Protein AF-A0A3N5LTZ8-F1 (afdb_monomer)

Secondary structure (DSSP, 8-state):
---EEEEE-B-S-GGGHHHHHHHHHHHHHHHT-EEEE----GGG--EEEEEE-SSSPPPEEEEE-TT-BB--SS--S---GGG--EEEE-TTS-HHHHHHHHHHHHHHHHHT-TT-EEEESS---

Solvent-accessible surface area (backbone atoms only — not comparable to full-atom values): 7026 Å² total; per-residue (Å²): 138,67,44,39,41,34,38,36,45,43,40,77,52,44,89,46,50,67,58,52,50,50,53,55,53,52,48,29,61,74,74,70,33,55,71,47,81,67,49,51,62,81,90,55,46,31,40,32,39,37,37,38,50,65,70,61,30,48,58,46,74,47,35,27,42,62,79,14,44,52,48,41,95,75,79,82,70,96,64,62,76,93,71,51,54,32,71,31,49,34,58,64,26,50,69,65,48,50,52,52,51,52,52,50,52,52,52,42,23,76,75,46,14,81,75,48,47,74,51,53,79,59,85,86,129

pLDDT: mean 89.32, std 13.26, range [39.44, 98.44]

Foldseek 3Di:
DFKKKKKFFFFPDLLCLVVVLVLVVVLCVVLVWDKDWPADPSVFSWGWIWTHQPFPKDIDTATAGSRRGGAEPDDDDDDDSVPGMHMITCRGDDPVSVLSVVVSQVVCCVPTTVPMDMDIPDDRD

Structure (mmCIF, N/CA/C/O backbone):
data_AF-A0A3N5LTZ8-F1
#
_entry.id   AF-A0A3N5LTZ8-F1
#
loop_
_atom_site.group_PDB
_atom_site.id
_atom_site.type_symbol
_atom_site.label_atom_id
_atom_site.label_alt_id
_atom_site.label_comp_id
_atom_site.label_asym_id
_atom_site.label_entity_id
_atom_site.label_seq_id
_atom_site.pdbx_PDB_ins_code
_atom_site.Cartn_x
_atom_site.Cartn_y
_atom_site.Cartn_z
_atom_site.occupancy
_atom_site.B_iso_or_equiv
_atom_site.auth_seq_id
_atom_site.auth_comp_id
_atom_site.auth_asym_id
_atom_site.auth_atom_id
_atom_site.pdbx_PDB_model_num
ATOM 1 N N . MET A 1 1 ? 0.767 -1.123 -24.892 1.00 48.94 1 MET A N 1
ATOM 2 C CA . MET A 1 1 ? -0.047 -1.167 -23.660 1.00 48.94 1 MET A CA 1
ATOM 3 C C . MET A 1 1 ? 0.893 -1.550 -22.533 1.00 48.94 1 MET A C 1
ATOM 5 O O . MET A 1 1 ? 1.607 -2.529 -22.698 1.00 48.94 1 MET A O 1
ATOM 9 N N . GLY A 1 2 ? 1.021 -0.707 -21.507 1.00 64.19 2 GLY A N 1
ATOM 10 C CA . GLY A 1 2 ? 1.990 -0.888 -20.424 1.00 64.19 2 GLY A CA 1
ATOM 11 C C . GLY A 1 2 ? 1.434 -1.715 -19.263 1.00 64.19 2 GLY A C 1
ATOM 12 O O . GLY A 1 2 ? 0.219 -1.806 -19.097 1.00 64.19 2 GLY A O 1
ATOM 13 N N . ALA A 1 3 ? 2.324 -2.322 -18.476 1.00 85.31 3 ALA A N 1
ATOM 14 C CA . ALA A 1 3 ? 1.961 -2.983 -17.228 1.00 85.31 3 ALA A CA 1
ATOM 15 C C . ALA A 1 3 ? 1.547 -1.938 -16.178 1.00 85.31 3 ALA A C 1
ATOM 17 O O . ALA A 1 3 ? 2.345 -1.067 -15.813 1.00 85.31 3 ALA A O 1
ATOM 18 N N . SER A 1 4 ? 0.318 -2.044 -15.684 1.00 91.19 4 SER A N 1
ATOM 19 C CA . SER A 1 4 ? -0.248 -1.180 -14.645 1.00 91.19 4 SER A CA 1
ATOM 20 C C . SER A 1 4 ? -0.982 -2.032 -13.625 1.00 91.19 4 SER A C 1
ATOM 22 O O . SER A 1 4 ? -1.541 -3.068 -13.983 1.00 91.19 4 SER A O 1
ATOM 24 N N . ILE A 1 5 ? -0.97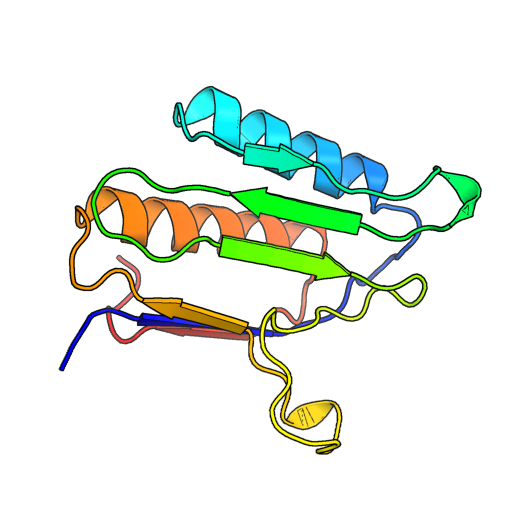4 -1.578 -12.377 1.00 94.50 5 ILE A N 1
ATOM 25 C CA . ILE A 1 5 ? -1.730 -2.184 -11.284 1.00 94.50 5 ILE A CA 1
ATOM 26 C C . ILE A 1 5 ? -2.686 -1.125 -10.755 1.00 94.50 5 ILE A C 1
ATOM 28 O O . ILE A 1 5 ? -2.260 -0.028 -10.381 1.00 94.50 5 ILE A O 1
ATOM 32 N N . TYR A 1 6 ? -3.963 -1.471 -10.730 1.00 94.25 6 TYR A N 1
ATOM 33 C CA . TYR A 1 6 ? -5.038 -0.689 -10.152 1.00 94.25 6 TYR A CA 1
ATOM 34 C C . TYR A 1 6 ? -5.487 -1.360 -8.864 1.00 94.25 6 TYR A C 1
ATOM 36 O O . TYR A 1 6 ? -5.611 -2.583 -8.813 1.00 94.25 6 TYR A O 1
ATOM 44 N N . TYR A 1 7 ? -5.715 -0.576 -7.819 1.00 95.56 7 TYR A N 1
ATOM 45 C CA . TYR A 1 7 ? -6.198 -1.100 -6.548 1.00 95.56 7 TYR A CA 1
ATOM 46 C C . TYR A 1 7 ? -7.096 -0.099 -5.832 1.00 95.56 7 TYR A C 1
ATOM 48 O O . TYR A 1 7 ? -6.905 1.113 -5.944 1.00 95.56 7 TYR A O 1
ATOM 56 N N . ARG A 1 8 ? -8.077 -0.614 -5.094 1.00 94.62 8 ARG A N 1
ATOM 57 C CA . ARG A 1 8 ? -8.958 0.171 -4.224 1.00 94.62 8 ARG A CA 1
ATOM 58 C C . ARG A 1 8 ? -9.449 -0.675 -3.061 1.00 94.62 8 ARG A C 1
ATOM 60 O O . ARG A 1 8 ? -9.520 -1.897 -3.170 1.00 94.62 8 ARG A O 1
ATOM 67 N N . GLY A 1 9 ? -9.827 -0.023 -1.974 1.00 93.94 9 GLY A N 1
ATOM 68 C CA . GLY A 1 9 ? -10.427 -0.691 -0.828 1.00 93.94 9 GLY A CA 1
ATOM 69 C C . GLY A 1 9 ? -10.439 0.197 0.403 1.00 93.94 9 GLY A C 1
ATOM 70 O O . GLY A 1 9 ? -10.067 1.372 0.352 1.00 93.94 9 GLY A O 1
ATOM 71 N N . ARG A 1 10 ? -10.856 -0.389 1.521 1.00 94.81 10 ARG A N 1
ATOM 72 C CA . ARG A 1 10 ? -10.966 0.294 2.804 1.00 94.81 10 ARG A CA 1
ATOM 73 C C . ARG A 1 10 ? -10.455 -0.600 3.925 1.00 94.81 10 ARG A C 1
ATOM 75 O O . ARG A 1 10 ? -10.757 -1.788 3.960 1.00 94.81 10 ARG A O 1
ATOM 82 N N . LEU A 1 11 ? -9.712 -0.039 4.874 1.00 95.44 11 LEU A N 1
ATOM 83 C CA . LEU A 1 11 ? -9.341 -0.776 6.082 1.00 95.44 11 LEU A CA 1
ATOM 84 C C . LEU A 1 11 ? -10.598 -1.307 6.771 1.00 95.44 11 LEU A C 1
ATOM 86 O O . LEU A 1 11 ? -11.500 -0.538 7.104 1.00 95.44 11 LEU A O 1
ATOM 90 N N . ALA A 1 12 ? -10.630 -2.617 7.018 1.00 96.50 12 ALA A N 1
ATOM 91 C CA . ALA A 1 12 ? -11.716 -3.236 7.773 1.00 96.50 12 ALA A CA 1
ATOM 92 C C . ALA A 1 12 ? -11.748 -2.739 9.227 1.00 96.50 12 ALA A C 1
ATOM 94 O O . ALA A 1 12 ? -12.815 -2.650 9.829 1.00 96.50 12 ALA A O 1
ATOM 95 N N . ASP A 1 13 ? -10.575 -2.410 9.771 1.00 95.31 13 ASP A N 1
ATOM 96 C CA . ASP A 1 13 ? -10.400 -1.819 11.094 1.00 95.31 13 ASP A CA 1
ATOM 97 C C . ASP A 1 13 ? -9.380 -0.666 11.021 1.00 95.31 13 ASP A C 1
ATOM 99 O O . ASP A 1 13 ? -8.169 -0.922 10.988 1.00 95.31 13 ASP A O 1
ATOM 103 N N . PRO A 1 14 ? -9.838 0.604 10.995 1.00 91.88 14 PRO A N 1
ATOM 104 C CA . PRO A 1 14 ? -8.958 1.773 11.003 1.00 91.88 14 PRO A CA 1
ATOM 105 C C . PRO A 1 14 ? -8.001 1.815 12.202 1.00 91.88 14 PRO A C 1
ATOM 107 O O . PRO A 1 14 ? -6.907 2.359 12.086 1.00 91.88 14 PRO A O 1
ATOM 110 N N . GLY A 1 15 ? -8.340 1.176 13.331 1.00 91.75 15 GLY A N 1
ATOM 111 C CA . GLY A 1 15 ? -7.474 1.106 14.511 1.00 91.75 15 GLY A CA 1
ATOM 112 C C . GLY A 1 15 ? -6.166 0.342 14.279 1.00 91.75 15 GLY A C 1
ATOM 113 O O . GLY A 1 15 ? -5.210 0.513 15.034 1.00 91.75 15 GLY A O 1
ATOM 114 N N . ARG A 1 16 ? -6.084 -0.456 13.207 1.00 94.06 16 ARG A N 1
ATOM 115 C CA . ARG A 1 16 ? -4.901 -1.257 12.852 1.00 94.06 16 ARG A CA 1
ATOM 116 C C . ARG A 1 16 ? -3.932 -0.543 11.909 1.00 94.06 16 ARG A C 1
ATOM 118 O O . ARG A 1 16 ? -2.999 -1.171 11.411 1.00 94.06 16 ARG A O 1
ATOM 125 N N . PHE A 1 17 ? -4.099 0.759 11.669 1.00 93.25 17 PHE A N 1
ATOM 126 C CA . PHE A 1 17 ? -3.225 1.502 10.754 1.00 93.25 17 PHE A CA 1
ATOM 127 C C . PHE A 1 17 ? -1.739 1.449 11.160 1.00 93.25 17 PHE A C 1
ATOM 129 O O . PHE A 1 17 ? -0.882 1.358 10.290 1.00 93.25 17 PHE A O 1
ATOM 136 N N . GLN A 1 18 ? -1.406 1.417 12.456 1.00 94.38 18 GLN A N 1
ATOM 137 C CA . GLN A 1 18 ? -0.010 1.275 12.905 1.00 94.38 18 GLN A CA 1
ATOM 138 C C . GLN A 1 18 ? 0.594 -0.087 12.549 1.00 94.38 18 GLN A C 1
ATOM 140 O O . GLN A 1 18 ? 1.763 -0.165 12.174 1.00 94.38 18 GLN A O 1
ATOM 145 N N . GLU A 1 19 ? -0.199 -1.160 12.623 1.00 96.62 19 GLU A N 1
ATOM 146 C CA . GLU A 1 19 ? 0.235 -2.486 12.174 1.00 96.62 19 GLU A CA 1
ATOM 147 C C . GLU A 1 19 ? 0.464 -2.486 10.659 1.00 96.62 19 GLU A C 1
ATOM 149 O O . GLU A 1 19 ? 1.502 -2.949 10.198 1.00 96.62 19 GLU A O 1
ATOM 154 N N . LEU A 1 20 ? -0.458 -1.900 9.885 1.00 97.44 20 LEU A N 1
ATOM 155 C CA . LEU A 1 20 ? -0.289 -1.766 8.438 1.00 97.44 20 LEU A CA 1
ATOM 156 C C . LEU A 1 20 ? 0.951 -0.932 8.087 1.00 97.44 20 LEU A C 1
ATOM 158 O O . LEU A 1 20 ? 1.728 -1.325 7.221 1.00 97.44 20 LEU A O 1
ATOM 162 N N . ARG A 1 21 ? 1.169 0.200 8.766 1.00 97.38 21 ARG A N 1
ATOM 163 C CA . ARG A 1 21 ? 2.370 1.029 8.600 1.00 97.38 21 ARG A CA 1
ATOM 164 C C . ARG A 1 21 ? 3.626 0.206 8.852 1.00 97.38 21 ARG A C 1
ATOM 166 O O . ARG A 1 21 ? 4.535 0.229 8.028 1.00 97.38 21 ARG A O 1
ATOM 173 N N . HIS A 1 22 ? 3.669 -0.539 9.955 1.00 97.56 22 HIS A N 1
ATOM 174 C CA . HIS A 1 22 ? 4.794 -1.415 10.264 1.00 97.56 22 HIS A CA 1
ATOM 175 C C . HIS A 1 22 ? 5.062 -2.416 9.134 1.00 97.56 22 HIS A C 1
ATOM 177 O O . HIS A 1 22 ? 6.200 -2.524 8.677 1.00 97.56 22 HIS A O 1
ATOM 183 N N . ASP A 1 23 ? 4.025 -3.088 8.638 1.00 98.31 23 ASP A N 1
ATOM 184 C CA . ASP A 1 23 ? 4.136 -4.081 7.569 1.00 98.31 23 ASP A CA 1
ATOM 185 C C . ASP A 1 23 ? 4.590 -3.470 6.235 1.00 98.31 23 ASP A C 1
ATOM 187 O O . ASP A 1 23 ? 5.430 -4.054 5.546 1.00 98.31 23 ASP A O 1
ATOM 191 N N . LEU A 1 24 ? 4.099 -2.276 5.883 1.00 98.44 24 LEU A N 1
ATOM 192 C CA . LEU A 1 24 ? 4.532 -1.530 4.696 1.00 98.44 24 LEU A CA 1
ATOM 193 C C . LEU A 1 24 ? 6.022 -1.169 4.770 1.00 98.44 24 LEU A C 1
ATOM 195 O O . LEU A 1 24 ? 6.764 -1.383 3.808 1.00 98.44 24 LEU A O 1
ATOM 199 N N . LEU A 1 25 ? 6.477 -0.660 5.917 1.00 98.25 25 LEU A N 1
ATOM 200 C CA . LEU A 1 25 ? 7.877 -0.284 6.128 1.00 98.25 25 LEU A CA 1
ATOM 201 C C . LEU A 1 25 ? 8.796 -1.511 6.181 1.00 98.25 25 LEU A C 1
ATOM 203 O O . LEU A 1 25 ? 9.877 -1.508 5.590 1.00 98.25 25 LEU A O 1
ATOM 207 N N . GLN A 1 26 ? 8.359 -2.587 6.838 1.00 98.25 26 GLN A N 1
ATOM 208 C CA . GLN A 1 26 ? 9.096 -3.847 6.881 1.00 98.25 26 GLN A CA 1
ATOM 209 C C . GLN A 1 26 ? 9.192 -4.481 5.488 1.00 98.25 26 GLN A C 1
ATOM 211 O O . GLN A 1 26 ? 10.242 -5.014 5.121 1.00 98.25 26 GLN A O 1
ATOM 216 N N . PHE A 1 27 ? 8.117 -4.420 4.696 1.00 98.38 27 PHE A N 1
ATOM 217 C CA . PHE A 1 27 ? 8.146 -4.829 3.299 1.00 98.38 27 PHE A CA 1
ATOM 218 C C . PHE A 1 27 ? 9.211 -4.035 2.541 1.00 98.38 27 PHE A C 1
ATOM 220 O O . PHE A 1 27 ? 10.092 -4.656 1.946 1.00 98.38 27 PHE A O 1
ATOM 227 N N . ALA A 1 28 ? 9.170 -2.699 2.613 1.00 97.94 28 ALA A N 1
ATOM 228 C CA . ALA A 1 28 ? 10.105 -1.824 1.910 1.00 97.94 28 ALA A CA 1
ATOM 229 C C . ALA A 1 28 ? 11.565 -2.131 2.276 1.00 97.94 28 ALA A C 1
ATOM 231 O O . ALA A 1 28 ? 12.390 -2.309 1.380 1.00 97.94 28 ALA A O 1
ATOM 232 N N . ASP A 1 29 ? 11.880 -2.310 3.564 1.00 97.69 29 ASP A N 1
ATOM 233 C CA . ASP A 1 29 ? 13.231 -2.699 3.986 1.00 97.69 29 ASP A CA 1
ATOM 234 C C . ASP A 1 29 ? 13.632 -4.090 3.469 1.00 97.69 29 ASP A C 1
ATOM 236 O O . ASP A 1 29 ? 14.757 -4.279 2.993 1.00 97.69 29 ASP A O 1
ATOM 240 N N . ARG A 1 30 ? 12.720 -5.070 3.503 1.00 97.88 30 ARG A N 1
ATOM 241 C CA . ARG A 1 30 ? 12.986 -6.435 3.021 1.00 97.88 30 ARG A CA 1
ATOM 242 C C . ARG A 1 30 ? 13.321 -6.460 1.532 1.00 97.88 30 ARG A C 1
ATOM 244 O O . ARG A 1 30 ? 14.240 -7.176 1.138 1.00 97.88 30 ARG A O 1
ATOM 251 N N . VAL A 1 31 ? 12.592 -5.697 0.716 1.00 96.50 31 VAL A N 1
ATOM 252 C CA . VAL A 1 31 ? 12.817 -5.619 -0.739 1.00 96.50 31 VAL A CA 1
ATOM 253 C C . VAL A 1 31 ? 13.783 -4.501 -1.149 1.00 96.50 31 VAL A C 1
ATOM 255 O O . VAL A 1 31 ? 14.055 -4.341 -2.337 1.00 96.50 31 VAL A O 1
ATOM 258 N N . LYS A 1 32 ? 14.339 -3.766 -0.174 1.00 96.81 32 LYS A N 1
ATOM 259 C CA . LYS A 1 32 ? 15.293 -2.659 -0.354 1.00 96.81 32 LYS A CA 1
ATOM 260 C C . LYS A 1 32 ? 14.753 -1.528 -1.233 1.00 96.81 32 LYS A C 1
ATOM 262 O O . LYS A 1 32 ? 15.465 -1.004 -2.086 1.00 96.81 32 LYS A O 1
ATOM 267 N N . TRP A 1 33 ? 13.489 -1.169 -1.030 1.00 97.38 33 TRP A N 1
ATOM 268 C CA . TRP A 1 33 ? 12.859 -0.018 -1.678 1.00 97.38 33 TRP A CA 1
ATOM 269 C C . TRP A 1 33 ? 12.989 1.210 -0.790 1.00 97.38 33 TRP A C 1
ATOM 271 O O . TRP A 1 33 ? 12.872 1.118 0.433 1.00 97.38 33 TRP A O 1
ATOM 281 N N . GLU A 1 34 ? 13.213 2.365 -1.410 1.00 97.94 34 GLU A N 1
ATOM 282 C CA . GLU A 1 34 ? 13.095 3.632 -0.697 1.00 97.94 34 GLU A CA 1
ATOM 283 C C . GLU A 1 34 ? 11.622 3.874 -0.346 1.00 97.94 34 GLU A C 1
ATOM 285 O O . GLU A 1 34 ? 10.707 3.385 -1.018 1.00 97.94 34 GLU A O 1
ATOM 290 N N . PHE A 1 35 ? 11.380 4.633 0.716 1.00 98.25 35 PHE A N 1
ATOM 291 C CA . PHE A 1 35 ? 10.036 5.010 1.125 1.00 98.25 35 PHE A CA 1
ATOM 292 C C . PHE A 1 35 ? 10.027 6.415 1.718 1.00 98.25 35 PHE A C 1
ATOM 294 O O . PHE A 1 35 ? 11.041 6.912 2.210 1.00 98.25 35 PHE A O 1
ATOM 301 N N . LEU A 1 36 ? 8.857 7.041 1.682 1.00 98.00 36 LEU A N 1
ATOM 302 C CA . LEU A 1 36 ? 8.554 8.251 2.424 1.00 98.00 36 LEU A CA 1
ATOM 303 C C . LEU A 1 36 ? 7.377 7.959 3.348 1.00 98.00 36 LEU A C 1
ATOM 305 O O . LEU A 1 36 ? 6.367 7.404 2.919 1.00 98.00 36 LEU A O 1
ATOM 309 N N . ASP A 1 37 ? 7.535 8.337 4.609 1.00 97.25 37 ASP A N 1
ATOM 310 C CA . ASP A 1 37 ? 6.518 8.193 5.636 1.00 97.25 37 ASP A CA 1
ATOM 311 C C . ASP A 1 37 ? 6.073 9.581 6.094 1.00 97.25 37 ASP A C 1
ATOM 313 O O . ASP A 1 37 ? 6.834 10.312 6.730 1.00 97.25 37 ASP A O 1
ATOM 317 N N . LEU A 1 38 ? 4.856 9.945 5.700 1.00 95.50 38 LEU A N 1
ATOM 318 C CA . LEU A 1 38 ? 4.180 11.197 6.038 1.00 95.50 38 LEU A CA 1
ATOM 319 C C . LEU A 1 38 ? 3.003 10.953 6.990 1.00 95.50 38 LEU A C 1
ATOM 321 O O . LEU A 1 38 ? 2.185 11.848 7.191 1.00 95.50 38 LEU A O 1
ATOM 325 N N . THR A 1 39 ? 2.914 9.750 7.571 1.00 92.94 39 THR A N 1
ATOM 326 C CA . THR A 1 39 ? 1.856 9.362 8.511 1.00 92.94 39 THR A CA 1
ATOM 327 C C . THR A 1 39 ? 1.704 10.429 9.592 1.00 92.94 39 THR A C 1
ATOM 329 O O . THR A 1 39 ? 2.689 10.870 10.196 1.00 92.94 39 THR A O 1
ATOM 332 N N . GLY A 1 40 ? 0.457 10.838 9.835 1.00 87.19 40 GLY A N 1
ATOM 333 C CA . GLY A 1 40 ? 0.129 11.799 10.880 1.00 87.19 40 GLY A CA 1
ATOM 334 C C . GLY A 1 40 ? 0.449 11.270 12.286 1.00 87.19 40 GLY A C 1
ATOM 335 O O . GLY A 1 40 ? 0.828 10.109 12.459 1.00 87.19 40 GLY A O 1
ATOM 336 N N . PRO A 1 41 ? 0.287 12.102 13.331 1.00 87.31 41 PRO A N 1
ATOM 337 C CA . PRO A 1 41 ? 0.389 11.626 14.708 1.00 87.31 41 PRO A CA 1
ATOM 338 C C . PRO A 1 41 ? -0.626 10.506 14.967 1.00 87.31 41 PRO A C 1
ATOM 340 O O . PRO A 1 41 ? -1.694 10.486 14.352 1.00 87.31 41 PRO A O 1
ATOM 343 N N . ASP A 1 42 ? -0.330 9.607 15.906 1.00 83.56 42 ASP A N 1
ATOM 344 C CA . ASP A 1 42 ? -1.141 8.408 16.153 1.00 83.56 42 ASP A CA 1
ATOM 345 C C . ASP A 1 42 ? -2.625 8.721 16.429 1.00 83.56 42 ASP A C 1
ATOM 347 O O . ASP A 1 42 ? -3.509 7.964 16.032 1.00 83.56 42 ASP A O 1
ATOM 351 N N . GLU A 1 43 ? -2.919 9.867 17.051 1.00 84.44 43 GLU A N 1
ATOM 352 C CA . GLU A 1 43 ? -4.294 10.292 17.340 1.00 84.44 43 GLU A CA 1
ATOM 353 C C . GLU A 1 43 ? -5.108 10.616 16.077 1.00 84.44 43 GLU A C 1
ATOM 355 O O . GLU A 1 43 ? -6.337 10.580 16.115 1.00 84.44 43 GLU A O 1
ATOM 360 N N . SER A 1 44 ? -4.439 10.942 14.966 1.00 85.75 44 SER A N 1
ATOM 361 C CA . SER A 1 44 ? -5.093 11.306 13.705 1.00 85.75 44 SER A CA 1
ATOM 362 C C . SER A 1 44 ? -5.636 10.104 12.936 1.00 85.75 44 SER A C 1
ATOM 364 O O . SER A 1 44 ? -6.555 10.275 12.140 1.00 85.75 44 SER A O 1
ATOM 366 N N . GLN A 1 45 ? -5.080 8.908 13.165 1.00 86.56 45 GLN A N 1
ATOM 367 C CA . GLN A 1 45 ? -5.374 7.691 12.394 1.00 86.56 45 GLN A CA 1
ATOM 368 C C . GLN A 1 45 ? -5.205 7.858 10.871 1.00 86.56 45 GLN A C 1
ATOM 370 O O . GLN A 1 45 ? -5.800 7.120 10.093 1.00 86.56 45 GLN A O 1
ATOM 375 N N . ILE A 1 46 ? -4.392 8.825 10.439 1.00 91.06 46 ILE A N 1
ATOM 376 C CA . ILE A 1 46 ? -4.055 9.057 9.033 1.00 91.06 46 ILE A CA 1
ATOM 377 C C . ILE A 1 46 ? -2.774 8.289 8.711 1.00 91.06 46 ILE A C 1
ATOM 379 O O . ILE A 1 46 ? -1.767 8.457 9.401 1.00 91.06 46 ILE A O 1
ATOM 383 N N . LEU A 1 47 ? -2.794 7.489 7.643 1.00 95.81 47 LEU A N 1
ATOM 384 C CA . LEU A 1 47 ? -1.627 6.758 7.144 1.00 95.81 47 LEU A CA 1
ATOM 385 C C . LEU A 1 47 ? -1.243 7.285 5.770 1.00 95.81 47 LEU A C 1
ATOM 387 O O . LEU A 1 47 ? -2.034 7.203 4.838 1.00 95.81 47 LEU A O 1
ATOM 391 N N . GLU A 1 48 ? -0.014 7.773 5.628 1.00 96.19 48 GLU A N 1
ATOM 392 C CA . GLU A 1 48 ? 0.498 8.279 4.354 1.00 96.19 48 GLU A CA 1
ATOM 393 C C . GLU A 1 48 ? 1.890 7.710 4.100 1.00 96.19 48 GLU A C 1
ATOM 395 O O . GLU A 1 48 ? 2.905 8.251 4.538 1.00 96.19 48 GLU A O 1
ATOM 400 N N . ILE A 1 49 ? 1.932 6.588 3.386 1.00 98.00 49 ILE A N 1
ATOM 401 C CA . ILE A 1 49 ? 3.171 5.920 2.997 1.00 98.00 49 ILE A CA 1
ATOM 402 C C . ILE A 1 49 ? 3.300 5.939 1.478 1.00 98.00 49 ILE A C 1
ATOM 404 O O . ILE A 1 49 ? 2.386 5.552 0.749 1.00 98.00 49 ILE A O 1
ATOM 408 N N . ILE A 1 50 ? 4.474 6.340 1.001 1.00 98.25 50 ILE A N 1
ATOM 409 C CA . ILE A 1 50 ? 4.858 6.260 -0.408 1.00 98.25 50 ILE A CA 1
ATOM 410 C C . ILE A 1 50 ? 6.023 5.287 -0.513 1.00 98.25 50 ILE A C 1
ATOM 412 O O . ILE A 1 50 ? 7.053 5.486 0.129 1.00 98.25 50 ILE A O 1
ATOM 416 N N . LEU A 1 51 ? 5.878 4.247 -1.328 1.00 98.44 51 LEU A N 1
ATOM 417 C CA . LEU A 1 51 ? 6.956 3.310 -1.636 1.00 98.44 51 LEU A CA 1
ATOM 418 C C . LEU A 1 51 ? 7.529 3.617 -3.019 1.00 98.44 51 LEU A C 1
ATOM 420 O O . LEU A 1 51 ? 6.778 3.918 -3.949 1.00 98.44 51 LEU A O 1
ATOM 424 N N . TYR A 1 52 ? 8.845 3.479 -3.169 1.00 97.62 52 TYR A N 1
ATOM 425 C CA . TYR A 1 52 ? 9.562 3.712 -4.422 1.00 97.62 52 TYR A CA 1
ATOM 426 C C . TYR A 1 52 ? 10.177 2.399 -4.929 1.00 97.62 52 TYR A C 1
ATOM 428 O O . TYR A 1 52 ? 11.311 2.061 -4.574 1.00 97.62 52 TYR A O 1
ATOM 436 N N . PRO A 1 53 ? 9.441 1.625 -5.753 1.00 96.06 53 PRO A N 1
ATOM 437 C CA . PRO A 1 53 ? 10.002 0.460 -6.419 1.00 96.06 53 PRO A CA 1
ATOM 438 C C . PRO A 1 53 ? 11.175 0.860 -7.328 1.00 96.06 53 PRO A C 1
ATOM 440 O O . PRO A 1 53 ? 11.137 1.926 -7.946 1.00 96.06 53 PRO A O 1
ATOM 443 N N . PRO A 1 54 ? 12.204 0.009 -7.472 1.00 90.44 54 PRO A N 1
ATOM 444 C CA . PRO A 1 54 ? 13.377 0.318 -8.272 1.00 90.44 54 PRO A CA 1
ATOM 445 C C . PRO A 1 54 ? 13.042 0.394 -9.764 1.00 90.44 54 PRO A C 1
ATOM 447 O O . PRO A 1 54 ? 12.096 -0.224 -10.257 1.00 90.44 54 PRO A O 1
ATOM 450 N N . GLY A 1 55 ? 13.898 1.093 -10.509 1.00 87.06 55 GLY A N 1
ATOM 451 C CA . GLY A 1 55 ? 13.713 1.330 -11.938 1.00 87.06 55 GLY A CA 1
ATOM 452 C C . GLY A 1 55 ? 12.810 2.531 -12.207 1.00 87.06 55 GLY A C 1
ATOM 453 O O . GLY A 1 55 ? 12.654 3.404 -11.364 1.00 87.06 55 GLY A O 1
ATOM 454 N N . GLN A 1 56 ? 12.232 2.599 -13.404 1.00 88.75 56 GLN A N 1
ATOM 455 C CA . GLN A 1 56 ? 11.343 3.697 -13.802 1.00 88.75 56 GLN A CA 1
ATOM 456 C C . GLN A 1 56 ? 9.866 3.376 -13.484 1.00 88.7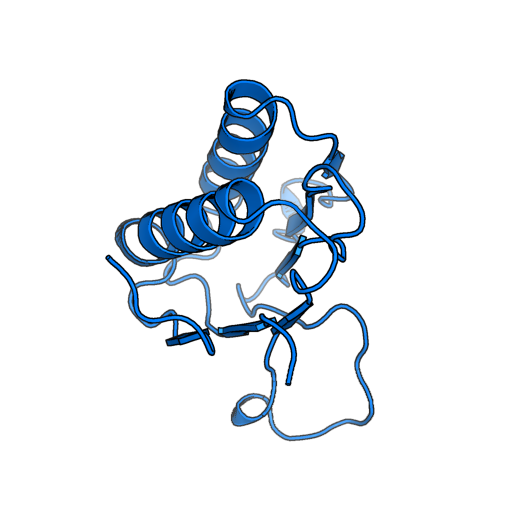5 56 GLN A C 1
ATOM 458 O O . GLN A 1 56 ? 8.972 3.707 -14.263 1.00 88.75 56 GLN A O 1
ATOM 463 N N . CYS A 1 57 ? 9.607 2.681 -12.369 1.00 92.00 57 CYS A N 1
ATOM 464 C CA . CYS A 1 57 ? 8.252 2.508 -11.840 1.00 92.00 57 CYS A CA 1
ATOM 465 C C . CYS A 1 57 ? 7.719 3.841 -11.304 1.00 92.00 57 CYS A C 1
ATOM 467 O O . CYS A 1 57 ? 8.473 4.655 -10.773 1.00 92.00 57 CYS A O 1
ATOM 469 N N . GLU A 1 58 ? 6.407 4.045 -11.395 1.00 94.31 58 GLU A N 1
ATOM 470 C CA . GLU A 1 58 ? 5.751 5.078 -10.594 1.00 94.31 58 GLU A CA 1
ATOM 471 C C . GLU A 1 58 ? 5.788 4.699 -9.094 1.00 94.31 58 GLU A C 1
ATOM 473 O O . GLU A 1 58 ? 5.861 3.507 -8.766 1.00 94.31 58 GLU A O 1
ATOM 478 N N . PRO A 1 59 ? 5.728 5.678 -8.171 1.00 96.31 59 PRO A N 1
ATOM 479 C CA . PRO A 1 59 ? 5.584 5.398 -6.746 1.00 96.31 59 PRO A CA 1
ATOM 480 C C . PRO A 1 59 ? 4.263 4.684 -6.438 1.00 96.31 59 PRO A C 1
ATOM 482 O O . PRO A 1 59 ? 3.249 4.894 -7.110 1.00 96.31 59 PRO A O 1
ATOM 485 N N . VAL A 1 60 ? 4.266 3.858 -5.394 1.00 97.31 60 VAL A N 1
ATOM 486 C CA . VAL A 1 60 ? 3.065 3.189 -4.876 1.00 97.31 60 VAL A CA 1
ATOM 487 C C . VAL A 1 60 ? 2.581 3.960 -3.657 1.00 97.31 60 VAL A C 1
ATOM 489 O O . VAL A 1 60 ? 3.353 4.184 -2.726 1.00 97.31 60 VAL A O 1
ATOM 492 N N . PHE A 1 61 ? 1.313 4.357 -3.658 1.00 97.00 61 PHE A N 1
ATOM 493 C CA . PHE A 1 61 ? 0.740 5.245 -2.655 1.00 97.00 61 PHE A CA 1
ATOM 494 C C . PHE A 1 61 ? -0.240 4.499 -1.750 1.00 97.00 61 PHE A C 1
ATOM 496 O O . PHE A 1 61 ? -1.224 3.926 -2.211 1.00 97.00 61 PHE A O 1
ATOM 503 N N . PHE A 1 62 ? 0.002 4.569 -0.448 1.00 97.38 62 PHE A N 1
ATOM 504 C CA . PHE A 1 62 ? -0.907 4.106 0.590 1.00 97.38 62 PHE A CA 1
ATOM 505 C C . PHE A 1 62 ? -1.330 5.319 1.409 1.00 97.38 62 PHE A C 1
ATOM 507 O O . PHE A 1 62 ? -0.643 5.701 2.353 1.00 97.38 62 PHE A O 1
ATOM 514 N N . LEU A 1 63 ? -2.420 5.957 0.983 1.00 95.62 63 LEU A N 1
ATOM 515 C CA . LEU A 1 63 ? -2.954 7.181 1.579 1.00 95.62 63 LEU A CA 1
ATOM 516 C C . LEU A 1 63 ? -4.322 6.858 2.174 1.00 95.62 63 LEU A C 1
ATOM 518 O O . LEU A 1 63 ? -5.305 6.760 1.443 1.00 95.62 63 LEU A O 1
ATOM 522 N N . PHE A 1 64 ? -4.376 6.632 3.480 1.00 94.94 64 PHE A N 1
ATOM 523 C CA . PHE A 1 64 ? -5.607 6.335 4.196 1.00 94.94 64 PHE A CA 1
ATOM 524 C C . PHE A 1 64 ? -6.012 7.504 5.079 1.00 94.94 64 PHE A C 1
ATOM 526 O O . PHE A 1 64 ? -5.201 8.030 5.845 1.00 94.94 64 PHE A O 1
ATOM 533 N N . ASP A 1 65 ? -7.286 7.876 4.993 1.00 93.38 65 ASP A N 1
ATOM 534 C CA . ASP A 1 65 ? -7.882 8.811 5.941 1.00 93.38 65 ASP A CA 1
ATOM 535 C C . ASP A 1 65 ? -8.237 8.128 7.273 1.00 93.38 65 ASP A C 1
ATOM 537 O O . ASP A 1 65 ? -8.130 6.909 7.427 1.00 93.38 65 ASP A O 1
ATOM 541 N N . SER A 1 66 ? -8.705 8.921 8.237 1.00 92.81 66 SER A N 1
ATOM 542 C CA . SER A 1 66 ? -9.110 8.441 9.565 1.00 92.81 66 SER A CA 1
ATOM 543 C C . SER A 1 66 ? -10.321 7.499 9.556 1.00 92.81 66 SER A C 1
ATOM 545 O O . SER A 1 66 ? -10.615 6.855 10.559 1.00 92.81 66 SER A O 1
ATOM 547 N N . GLU A 1 67 ? -11.035 7.390 8.434 1.00 92.50 67 GLU A N 1
ATOM 548 C CA . GLU A 1 67 ? -12.118 6.427 8.235 1.00 92.50 67 GLU A CA 1
ATOM 549 C C . GLU A 1 67 ? -11.629 5.122 7.582 1.00 92.50 67 GLU A C 1
ATOM 551 O O . GLU A 1 67 ? -12.432 4.205 7.352 1.00 92.50 67 GLU A O 1
ATOM 556 N N . GLY A 1 68 ? -10.328 5.033 7.291 1.00 93.06 68 GLY A N 1
ATOM 557 C CA . GLY A 1 68 ? -9.675 3.904 6.649 1.00 93.06 68 GLY A CA 1
ATOM 558 C C . GLY A 1 68 ? -9.887 3.837 5.139 1.00 93.06 68 GLY A C 1
ATOM 559 O O . GLY A 1 68 ? -9.628 2.783 4.557 1.00 93.06 68 GLY A O 1
ATOM 560 N N . ARG A 1 69 ? -10.382 4.899 4.488 1.00 92.88 69 ARG A N 1
ATOM 561 C CA . ARG A 1 69 ? -10.570 4.921 3.026 1.00 92.88 69 ARG A CA 1
ATOM 562 C C . ARG A 1 69 ? -9.238 5.147 2.330 1.00 92.88 69 ARG A C 1
ATOM 564 O O . ARG A 1 69 ? -8.511 6.060 2.707 1.00 92.88 69 ARG A O 1
ATOM 571 N N . LEU A 1 70 ? -8.942 4.342 1.310 1.00 93.94 70 LEU A N 1
ATOM 572 C CA . LEU A 1 70 ? -7.756 4.508 0.472 1.00 93.94 70 LEU A CA 1
ATOM 573 C C . LEU A 1 70 ? -7.998 5.566 -0.613 1.00 93.94 70 LEU A C 1
ATOM 575 O O . LEU A 1 70 ? -8.948 5.458 -1.388 1.00 93.94 70 LEU A O 1
ATOM 579 N N . HIS A 1 71 ? -7.100 6.544 -0.709 1.00 92.31 71 HIS A N 1
ATOM 580 C CA . HIS A 1 71 ? -7.175 7.650 -1.663 1.00 92.31 71 HIS A CA 1
ATOM 581 C C . HIS A 1 71 ? -6.085 7.564 -2.743 1.00 92.31 71 HIS A C 1
ATOM 583 O O . HIS A 1 71 ? -4.926 7.266 -2.435 1.00 92.31 71 HIS A O 1
ATOM 589 N N . PRO A 1 72 ? -6.407 7.878 -4.013 1.00 91.06 72 PRO A N 1
ATOM 590 C CA . PRO A 1 72 ? -5.401 8.041 -5.054 1.00 91.06 72 PRO A CA 1
ATOM 591 C C . PRO A 1 72 ? -4.586 9.325 -4.838 1.00 91.06 72 PRO A C 1
ATOM 593 O O . PRO A 1 72 ? -5.119 10.353 -4.431 1.00 91.06 72 PRO A O 1
ATOM 596 N N . ALA A 1 73 ? -3.300 9.301 -5.200 1.00 86.56 73 ALA A N 1
ATOM 597 C CA . ALA A 1 73 ? -2.403 10.455 -5.047 1.00 86.56 73 ALA A CA 1
ATOM 598 C C . ALA A 1 73 ? -2.794 11.680 -5.893 1.00 86.56 73 ALA A C 1
ATOM 600 O O . ALA A 1 73 ? -2.482 12.814 -5.536 1.00 86.56 73 ALA A O 1
ATOM 601 N N . TYR A 1 74 ? -3.464 11.453 -7.025 1.00 75.38 74 TYR A N 1
ATOM 602 C CA . TYR A 1 74 ? -3.925 12.502 -7.927 1.00 75.38 74 TYR A CA 1
ATOM 603 C C . TYR A 1 74 ? -5.441 12.391 -8.073 1.00 75.38 74 TYR A C 1
ATOM 605 O O . TYR A 1 74 ? -5.942 11.613 -8.885 1.00 75.38 74 TYR A O 1
ATOM 613 N N . GLN A 1 75 ? -6.177 13.154 -7.268 1.00 64.31 75 GLN A N 1
ATOM 614 C CA . GLN A 1 75 ? -7.625 13.279 -7.404 1.00 64.31 75 GLN A CA 1
ATOM 615 C C . GLN A 1 75 ? -7.927 14.243 -8.560 1.00 64.31 75 GLN A C 1
ATOM 617 O O . GLN A 1 75 ? -7.627 15.434 -8.482 1.00 64.31 75 GLN A O 1
ATOM 622 N N . VAL A 1 76 ? -8.494 13.725 -9.649 1.00 51.72 76 VAL A N 1
ATOM 623 C CA . VAL A 1 76 ? -9.079 14.548 -10.713 1.00 51.72 76 VAL A CA 1
ATOM 624 C C . VAL A 1 76 ? -10.591 14.461 -10.536 1.00 51.72 76 VAL A C 1
ATOM 626 O O . VAL A 1 76 ? -11.213 13.490 -10.948 1.00 51.72 76 VAL A O 1
ATOM 629 N N . ASP A 1 77 ? -11.134 15.474 -9.867 1.00 52.12 77 ASP A N 1
ATOM 630 C CA . ASP A 1 77 ? -12.554 15.734 -9.614 1.00 52.12 77 ASP A CA 1
ATOM 631 C C . ASP A 1 77 ? -13.294 14.831 -8.608 1.00 52.12 77 ASP A C 1
ATOM 633 O O . ASP A 1 77 ? -13.045 13.637 -8.455 1.00 52.12 77 ASP A O 1
ATOM 637 N N . ALA A 1 78 ? -14.230 15.471 -7.896 1.00 50.97 78 ALA A N 1
ATOM 638 C CA . ALA A 1 78 ? -15.099 14.954 -6.838 1.00 50.97 78 ALA A CA 1
ATOM 639 C C . ALA A 1 78 ? -16.125 13.921 -7.354 1.00 50.97 78 ALA A C 1
ATOM 641 O O . ALA A 1 78 ? -17.337 14.128 -7.279 1.00 50.97 78 ALA A O 1
ATOM 642 N N . GLY A 1 79 ? -15.636 12.833 -7.945 1.00 60.34 79 GLY A N 1
ATOM 643 C CA . GLY A 1 79 ? -16.431 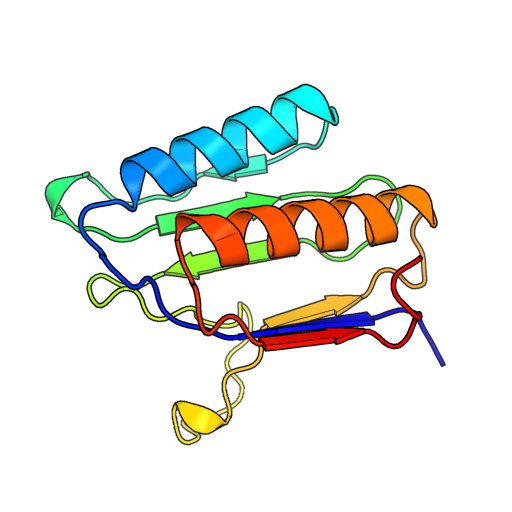11.657 -8.274 1.00 60.34 79 GLY A CA 1
ATOM 644 C C . GLY A 1 79 ? -16.800 10.855 -7.026 1.00 60.34 79 GLY A C 1
ATOM 645 O O . GLY A 1 79 ? -16.194 11.013 -5.965 1.00 60.34 79 GLY A O 1
ATOM 646 N N . ASP A 1 80 ? -17.797 9.987 -7.175 1.00 65.69 80 ASP A N 1
ATOM 647 C 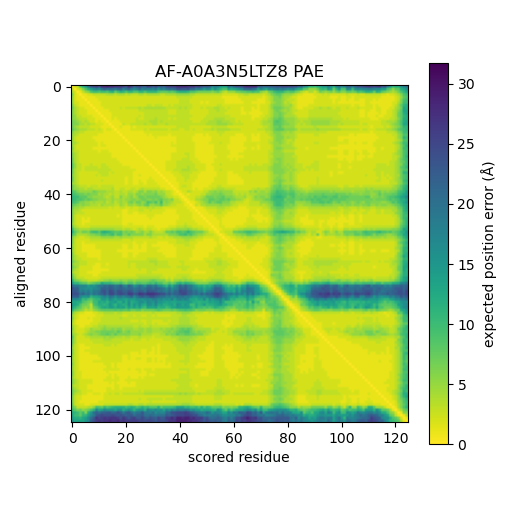CA . ASP A 1 80 ? -18.266 9.089 -6.118 1.00 65.69 80 ASP A CA 1
ATOM 648 C C . ASP A 1 80 ? -17.119 8.200 -5.601 1.00 65.69 80 ASP A C 1
ATOM 650 O O . ASP A 1 80 ? -16.276 7.775 -6.396 1.00 65.69 80 ASP A O 1
ATOM 654 N N . GLU A 1 81 ? -17.102 7.885 -4.300 1.00 64.19 81 GLU A N 1
ATOM 655 C CA . GLU A 1 81 ? -16.051 7.078 -3.639 1.00 64.19 81 GLU A CA 1
ATOM 656 C C . GLU A 1 81 ? -15.830 5.741 -4.366 1.00 64.19 81 GLU A C 1
ATOM 658 O O . GLU A 1 81 ? -14.704 5.274 -4.531 1.00 64.19 81 GLU A O 1
ATOM 663 N N . ALA A 1 82 ? -16.904 5.175 -4.925 1.00 65.62 82 ALA A N 1
ATOM 664 C CA . ALA A 1 82 ? -16.871 3.969 -5.748 1.00 65.62 82 ALA A CA 1
ATOM 665 C C . ALA A 1 82 ? -15.940 4.065 -6.976 1.00 65.62 82 ALA A C 1
ATOM 667 O O . ALA A 1 82 ? -15.572 3.042 -7.548 1.00 65.62 82 ALA A O 1
ATOM 668 N N . SER A 1 83 ? -15.552 5.265 -7.405 1.00 68.50 83 SER A N 1
ATOM 669 C CA . SER A 1 83 ? -14.671 5.490 -8.557 1.00 68.50 83 SER A CA 1
ATOM 670 C C . SER A 1 83 ? -13.201 5.671 -8.172 1.00 68.50 83 SER A C 1
ATOM 672 O O . SER A 1 83 ? -12.361 5.825 -9.059 1.00 68.50 83 SER A O 1
ATOM 674 N N . TRP A 1 84 ? -12.864 5.667 -6.880 1.00 83.50 84 TRP A N 1
ATOM 675 C CA . TRP A 1 84 ? -11.497 5.895 -6.422 1.00 83.50 84 TRP A CA 1
ATOM 676 C C . TRP A 1 84 ? -10.646 4.646 -6.622 1.00 83.50 84 TRP A C 1
ATOM 678 O O . TRP A 1 84 ? -10.743 3.674 -5.880 1.00 83.50 84 TRP A O 1
ATOM 688 N N . TRP A 1 85 ? -9.802 4.688 -7.649 1.00 90.25 85 TRP A N 1
ATOM 689 C CA . TRP A 1 85 ? -8.784 3.682 -7.913 1.00 90.25 85 TRP A CA 1
ATOM 690 C C . TRP A 1 85 ? -7.405 4.316 -7.814 1.00 90.25 85 TRP A C 1
ATOM 692 O O . TRP A 1 85 ? -7.098 5.283 -8.516 1.00 90.25 85 TRP A O 1
ATOM 702 N N . CYS A 1 86 ? -6.546 3.729 -6.991 1.00 92.81 86 CYS A N 1
ATOM 703 C CA . CYS A 1 86 ? -5.117 3.960 -7.088 1.00 92.81 86 CYS A CA 1
ATOM 704 C C . CYS A 1 86 ? -4.587 3.270 -8.345 1.00 92.81 86 CYS A C 1
ATOM 706 O O . CYS A 1 86 ? -5.066 2.206 -8.735 1.00 92.81 86 CYS A O 1
ATOM 708 N N . CYS A 1 87 ? -3.581 3.866 -8.976 1.00 92.88 87 CYS A N 1
ATOM 709 C CA . CYS A 1 87 ? -2.924 3.314 -10.153 1.00 9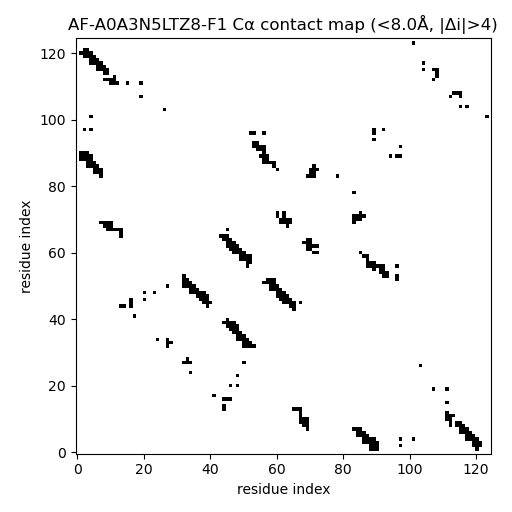2.88 87 CYS A CA 1
ATOM 710 C C . CYS A 1 87 ? -1.416 3.482 -9.999 1.00 92.88 87 CYS A C 1
ATOM 712 O O . CYS A 1 87 ? -0.949 4.573 -9.682 1.00 92.88 87 CYS A O 1
ATOM 714 N N . VAL A 1 88 ? -0.666 2.419 -10.280 1.00 93.31 88 VAL A N 1
ATOM 715 C CA . VAL A 1 88 ? 0.790 2.468 -10.426 1.00 93.31 88 VAL A CA 1
ATOM 716 C C . VAL A 1 88 ? 1.188 1.873 -11.769 1.00 93.31 88 VAL A C 1
ATOM 718 O O . VAL A 1 88 ? 0.916 0.705 -12.068 1.00 93.31 88 VAL A O 1
ATOM 721 N N . LYS A 1 89 ? 1.849 2.675 -12.606 1.00 92.19 89 LYS A N 1
ATOM 722 C CA . LYS A 1 89 ? 2.465 2.174 -13.835 1.00 92.19 89 LYS A CA 1
ATOM 723 C C . LYS A 1 89 ? 3.822 1.562 -13.520 1.00 92.19 89 LYS A C 1
ATOM 725 O O . LYS A 1 89 ? 4.715 2.191 -12.961 1.00 92.19 89 LYS A O 1
ATOM 730 N N . THR A 1 90 ? 3.990 0.326 -13.963 1.00 92.88 90 THR A N 1
ATOM 731 C CA . THR A 1 90 ? 5.217 -0.475 -13.793 1.00 92.88 90 THR A CA 1
ATOM 732 C C . THR A 1 90 ? 5.893 -0.773 -15.131 1.00 92.88 90 THR A C 1
ATOM 734 O O . THR A 1 90 ? 6.940 -1.405 -15.180 1.00 92.88 90 THR A O 1
ATOM 737 N N . GLN A 1 91 ? 5.317 -0.286 -16.234 1.00 88.88 91 GLN A N 1
ATOM 738 C CA . GLN A 1 91 ? 5.706 -0.591 -17.613 1.00 88.88 91 GLN A CA 1
ATOM 739 C C . GLN A 1 91 ? 7.155 -0.249 -17.999 1.00 88.88 91 GLN A C 1
ATOM 741 O O . GLN A 1 91 ? 7.629 -0.745 -19.018 1.00 88.88 91 GLN A O 1
ATOM 746 N N . TYR A 1 92 ? 7.834 0.604 -17.229 1.00 88.19 92 TYR A N 1
ATOM 747 C CA . TYR A 1 92 ? 9.238 0.976 -17.445 1.00 88.19 92 TYR A CA 1
ATOM 748 C C . TYR A 1 92 ? 10.177 0.433 -16.353 1.00 88.19 92 TYR A C 1
ATOM 750 O O . TYR A 1 92 ? 11.380 0.695 -16.375 1.00 88.19 92 TYR A O 1
ATOM 758 N N . GLY A 1 93 ? 9.641 -0.311 -15.386 1.00 89.44 93 GLY A N 1
ATOM 759 C CA . GLY A 1 93 ? 10.406 -0.954 -14.328 1.00 89.44 93 GLY A CA 1
ATOM 760 C C . GLY A 1 93 ? 10.680 -2.436 -14.593 1.00 89.44 93 GLY A C 1
ATOM 761 O O . GLY A 1 93 ? 10.215 -3.006 -15.584 1.00 89.44 93 GLY A O 1
ATOM 762 N N . PRO A 1 94 ? 11.448 -3.085 -13.706 1.00 91.50 94 PRO A N 1
ATOM 763 C CA . PRO A 1 94 ? 11.668 -4.521 -13.770 1.00 91.50 94 PRO A CA 1
ATOM 764 C C . PRO A 1 94 ? 10.375 -5.287 -13.452 1.00 91.50 94 PRO A C 1
ATOM 766 O O . PRO A 1 94 ? 9.607 -4.897 -12.574 1.00 91.50 94 PRO A O 1
ATOM 769 N N . VAL A 1 95 ? 10.174 -6.436 -14.108 1.00 91.44 95 VAL A N 1
ATOM 770 C CA . VAL A 1 95 ? 9.023 -7.332 -13.857 1.00 91.44 95 VAL A CA 1
ATOM 771 C C . VAL A 1 95 ? 8.935 -7.743 -12.386 1.00 91.44 95 VAL A C 1
ATOM 773 O O . VAL A 1 95 ? 7.842 -7.842 -11.838 1.00 91.44 95 VAL A O 1
ATOM 776 N N . GLU A 1 96 ? 10.079 -7.924 -11.722 1.00 93.12 96 GLU A N 1
ATOM 777 C CA . GLU A 1 96 ? 10.115 -8.234 -10.293 1.00 93.12 96 GLU A CA 1
ATOM 778 C C . GLU A 1 96 ? 9.411 -7.161 -9.450 1.00 93.12 96 GLU A C 1
ATOM 780 O O . GLU A 1 96 ? 8.650 -7.512 -8.555 1.00 93.12 96 GLU A O 1
ATOM 785 N N . ALA A 1 97 ? 9.579 -5.868 -9.759 1.00 94.31 97 ALA A N 1
ATOM 786 C CA . ALA A 1 97 ? 8.894 -4.809 -9.020 1.00 94.31 97 ALA A CA 1
ATOM 787 C C . ALA A 1 97 ? 7.369 -4.938 -9.141 1.00 94.31 97 ALA A C 1
ATOM 789 O O . ALA A 1 97 ? 6.672 -4.840 -8.137 1.00 94.31 97 ALA A O 1
ATOM 790 N N . HIS A 1 98 ? 6.854 -5.247 -10.336 1.00 94.06 98 HIS A N 1
ATOM 791 C CA . HIS A 1 98 ? 5.426 -5.503 -10.542 1.00 94.06 98 HIS A CA 1
ATOM 792 C C . HIS A 1 98 ? 4.921 -6.663 -9.671 1.00 94.06 98 HIS A C 1
ATOM 794 O O . HIS A 1 98 ? 3.925 -6.521 -8.964 1.00 94.06 98 HIS A O 1
ATOM 800 N N . VAL A 1 99 ? 5.632 -7.796 -9.678 1.00 94.38 99 VAL A N 1
ATOM 801 C CA . VAL A 1 99 ? 5.272 -8.978 -8.875 1.00 94.38 99 VAL A CA 1
ATOM 802 C C . VAL A 1 99 ? 5.283 -8.652 -7.381 1.00 94.38 99 VAL A C 1
ATOM 804 O O . VAL A 1 99 ? 4.338 -8.993 -6.676 1.00 94.38 99 VAL A O 1
ATOM 807 N N . ARG A 1 100 ? 6.299 -7.929 -6.897 1.00 96.81 100 ARG A N 1
ATOM 808 C CA . ARG A 1 100 ? 6.399 -7.521 -5.488 1.00 96.81 100 ARG A CA 1
ATOM 809 C C . ARG A 1 100 ? 5.258 -6.602 -5.050 1.00 96.81 100 ARG A C 1
ATOM 811 O O . ARG A 1 100 ? 4.784 -6.744 -3.926 1.00 96.81 100 ARG A O 1
ATOM 818 N N . ILE A 1 101 ? 4.783 -5.705 -5.919 1.00 96.69 101 ILE A N 1
ATOM 819 C CA . ILE A 1 101 ? 3.595 -4.883 -5.630 1.00 96.69 101 ILE A CA 1
ATOM 820 C C . ILE A 1 101 ? 2.359 -5.777 -5.477 1.00 96.69 101 ILE A C 1
ATOM 822 O O . ILE A 1 101 ? 1.613 -5.618 -4.516 1.00 96.69 101 ILE A O 1
ATOM 826 N N . LEU A 1 102 ? 2.154 -6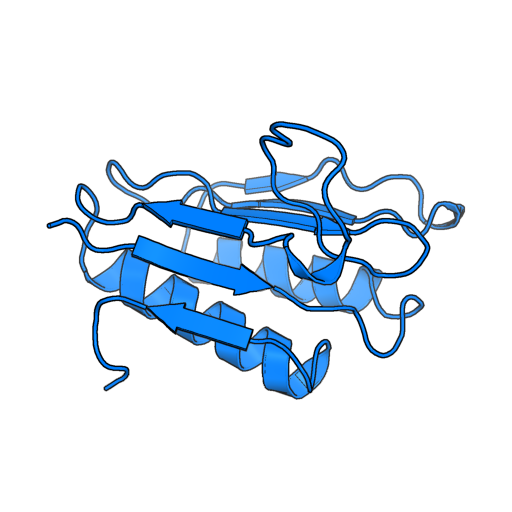.748 -6.373 1.00 96.62 102 LEU A N 1
ATOM 827 C CA . LEU A 1 102 ? 1.020 -7.676 -6.276 1.00 96.62 102 LEU A CA 1
ATOM 828 C C . LEU A 1 102 ? 1.079 -8.545 -5.012 1.00 96.62 102 LEU A C 1
ATOM 830 O O . LEU A 1 102 ? 0.057 -8.742 -4.357 1.00 96.62 102 LEU A O 1
ATOM 834 N N . GLU A 1 103 ? 2.262 -9.038 -4.640 1.00 97.12 103 GLU A N 1
ATOM 835 C CA . GLU A 1 103 ? 2.467 -9.777 -3.387 1.00 97.12 103 GLU A CA 1
ATOM 836 C C . GLU A 1 103 ? 2.124 -8.920 -2.161 1.00 97.12 103 GLU A C 1
ATOM 838 O O . GLU A 1 103 ? 1.439 -9.396 -1.254 1.00 97.12 103 GLU A O 1
ATOM 843 N N . LEU A 1 104 ? 2.553 -7.652 -2.147 1.00 98.19 104 LEU A N 1
ATOM 844 C CA . LEU A 1 104 ? 2.215 -6.708 -1.084 1.00 98.19 104 LEU A CA 1
ATOM 845 C C . LEU A 1 104 ? 0.704 -6.472 -1.001 1.00 98.19 104 LEU A C 1
ATOM 847 O O . LEU A 1 104 ? 0.128 -6.581 0.077 1.00 98.19 104 LEU A O 1
ATOM 851 N N . LEU A 1 105 ? 0.050 -6.189 -2.129 1.00 98.06 105 LEU A N 1
ATOM 852 C CA . LEU A 1 105 ? -1.397 -5.967 -2.168 1.00 98.06 105 LEU A CA 1
ATOM 853 C C . LEU A 1 105 ? -2.167 -7.210 -1.708 1.00 98.06 105 LEU A C 1
ATOM 855 O O . LEU A 1 105 ? -3.126 -7.088 -0.953 1.00 98.06 105 LEU A O 1
ATOM 859 N N . ARG A 1 106 ? -1.714 -8.414 -2.075 1.00 97.62 106 ARG A N 1
ATOM 860 C CA . ARG A 1 106 ? -2.299 -9.671 -1.589 1.00 97.62 106 ARG A CA 1
ATOM 861 C C . ARG A 1 106 ? -2.140 -9.839 -0.078 1.00 97.62 106 ARG A C 1
ATOM 863 O O . ARG A 1 106 ? -3.083 -10.263 0.585 1.00 97.62 106 ARG A O 1
ATOM 870 N N . HIS A 1 107 ? -0.974 -9.502 0.475 1.00 97.94 107 HIS A N 1
ATOM 871 C CA . HIS A 1 107 ? -0.759 -9.502 1.926 1.00 97.94 107 HIS A CA 1
ATOM 872 C C . HIS A 1 107 ? -1.709 -8.522 2.621 1.00 97.94 107 HIS A C 1
ATOM 874 O O . HIS A 1 107 ? -2.384 -8.896 3.579 1.00 97.94 107 HIS A O 1
ATOM 880 N N . ILE A 1 108 ? -1.826 -7.302 2.094 1.00 98.12 108 ILE A N 1
ATOM 881 C CA . ILE A 1 108 ? -2.729 -6.274 2.623 1.00 98.12 108 ILE A CA 1
ATOM 882 C C . ILE A 1 108 ? -4.185 -6.740 2.565 1.00 98.12 108 ILE A C 1
ATOM 884 O O . ILE A 1 108 ? -4.914 -6.591 3.547 1.00 98.12 108 ILE A O 1
ATOM 888 N N . GLN A 1 109 ? -4.591 -7.364 1.457 1.00 98.00 109 GLN A N 1
ATOM 889 C CA . GLN A 1 109 ? -5.932 -7.915 1.292 1.00 98.00 109 GLN A CA 1
ATOM 890 C C . GLN A 1 109 ? -6.259 -8.937 2.386 1.00 98.00 109 GLN A C 1
ATOM 892 O O . GLN A 1 109 ? -7.309 -8.884 3.017 1.00 98.00 109 GLN A O 1
ATOM 897 N N . GLN A 1 110 ? -5.337 -9.862 2.650 1.00 97.81 110 GLN A N 1
ATOM 898 C CA . GLN A 1 110 ? -5.554 -10.948 3.607 1.00 97.81 110 GLN A CA 1
ATOM 899 C C . GLN A 1 110 ? -5.635 -10.481 5.066 1.00 97.81 110 GLN A C 1
ATOM 901 O O . GLN A 1 110 ? -6.301 -11.136 5.866 1.00 97.81 110 GLN A O 1
ATOM 906 N N . HIS A 1 111 ? -4.964 -9.381 5.418 1.00 98.06 111 HIS A N 1
ATOM 907 C CA . HIS A 1 111 ? -4.764 -8.997 6.820 1.00 98.06 111 HIS A CA 1
ATOM 908 C C . HIS A 1 111 ? -5.466 -7.699 7.230 1.00 98.06 111 HIS A C 1
ATOM 910 O O . HIS A 1 111 ? -5.777 -7.550 8.413 1.00 98.06 111 HIS A O 1
ATOM 916 N N . TYR 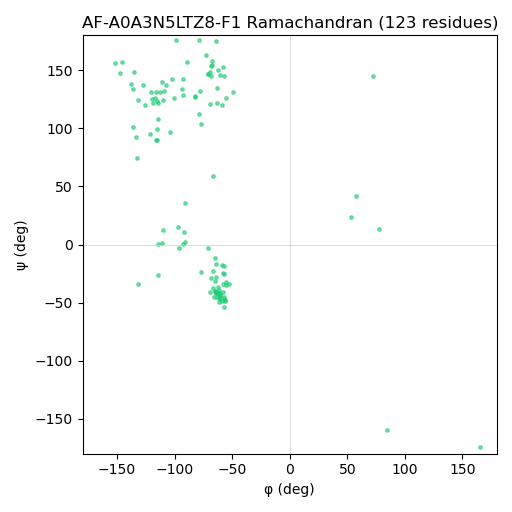A 1 112 ? -5.720 -6.778 6.295 1.00 98.00 112 TYR A N 1
ATOM 917 C CA . TYR A 1 112 ? -6.193 -5.421 6.602 1.00 98.00 112 TYR A CA 1
ATOM 918 C C . TYR A 1 112 ? -7.401 -4.982 5.766 1.00 98.00 112 TYR A C 1
ATOM 920 O O . TYR A 1 112 ? -8.254 -4.258 6.279 1.00 98.00 112 TYR A O 1
ATOM 928 N N . ILE A 1 113 ? -7.487 -5.416 4.504 1.00 97.19 113 ILE A N 1
ATOM 929 C CA . ILE A 1 113 ? -8.501 -4.967 3.533 1.00 97.19 113 ILE A CA 1
ATOM 930 C C . ILE A 1 113 ? -9.117 -6.193 2.828 1.00 97.19 113 ILE A C 1
ATOM 932 O O . ILE A 1 113 ? -8.781 -6.473 1.678 1.00 97.19 113 ILE A O 1
ATOM 936 N N . PRO A 1 114 ? -9.994 -6.974 3.486 1.00 96.38 114 PRO A N 1
ATOM 937 C CA . PRO A 1 114 ? -10.550 -8.206 2.912 1.00 96.38 114 PRO A CA 1
ATOM 938 C C . PRO A 1 114 ? -11.298 -8.007 1.588 1.00 96.38 114 PRO A C 1
ATOM 940 O O . PRO A 1 114 ? -11.403 -8.943 0.797 1.00 96.38 114 PRO A O 1
ATOM 943 N N . ASP A 1 115 ? -11.808 -6.801 1.348 1.00 93.88 115 ASP A N 1
ATOM 944 C CA . ASP A 1 115 ? -12.498 -6.373 0.134 1.00 93.88 115 ASP A CA 1
ATOM 945 C C . ASP A 1 115 ? -11.585 -5.622 -0.853 1.00 93.88 115 ASP A C 1
ATOM 947 O O . ASP A 1 115 ? -12.089 -4.992 -1.779 1.00 93.88 115 ASP A O 1
ATOM 951 N N . LEU A 1 116 ? -10.252 -5.692 -0.691 1.00 96.19 116 LEU A N 1
ATOM 952 C CA . LEU A 1 116 ? -9.308 -5.042 -1.603 1.00 96.19 116 LEU A CA 1
ATOM 953 C C . LEU A 1 116 ? -9.530 -5.581 -3.013 1.00 96.19 116 LEU A C 1
ATOM 955 O O . LEU A 1 116 ? -9.344 -6.772 -3.275 1.00 96.19 116 LEU A O 1
ATOM 959 N N . GLU A 1 117 ? -9.872 -4.690 -3.929 1.00 95.56 117 GLU A N 1
ATOM 960 C CA . GLU A 1 117 ? -9.956 -4.999 -5.344 1.00 95.56 117 GLU A CA 1
ATOM 961 C C . GLU A 1 117 ? -8.622 -4.663 -5.999 1.00 95.56 117 GLU A C 1
ATOM 963 O O . GLU A 1 117 ? -8.056 -3.593 -5.769 1.00 95.56 117 GLU A O 1
ATOM 968 N N . VAL A 1 118 ? -8.123 -5.586 -6.819 1.00 95.25 118 VAL A N 1
ATOM 969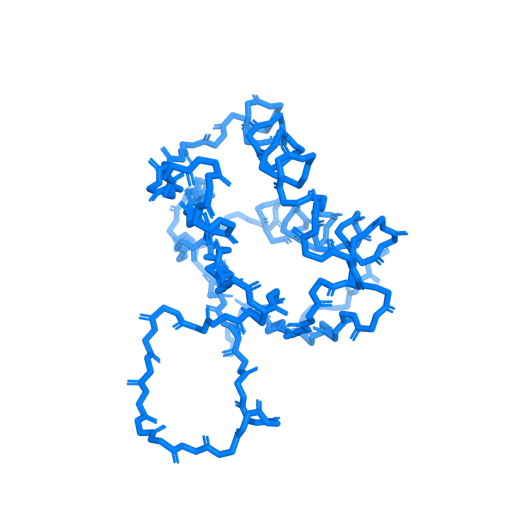 C CA . VAL A 1 118 ? -6.888 -5.418 -7.585 1.00 95.25 118 VAL A CA 1
ATOM 970 C C . VAL A 1 118 ? -7.164 -5.822 -9.025 1.00 95.25 118 VAL A C 1
ATOM 972 O O . VAL A 1 118 ? -7.586 -6.949 -9.281 1.00 95.25 118 VAL A O 1
ATOM 975 N N . ASP A 1 119 ? -6.896 -4.912 -9.954 1.00 92.12 119 ASP A N 1
ATOM 976 C CA . ASP A 1 119 ? -6.909 -5.177 -11.390 1.00 92.12 119 ASP A CA 1
ATOM 977 C C . ASP A 1 119 ? -5.505 -4.925 -11.946 1.00 92.12 119 ASP A C 1
ATOM 979 O O . ASP A 1 119 ? -4.933 -3.845 -11.793 1.00 92.12 119 ASP A O 1
ATOM 983 N N . SER A 1 120 ? -4.917 -5.946 -12.559 1.00 84.06 120 SER A N 1
ATOM 984 C CA . SER A 1 120 ? -3.600 -5.861 -13.177 1.00 84.06 120 SER A CA 1
ATOM 985 C C . SER A 1 120 ? -3.678 -6.347 -14.610 1.00 84.06 120 SER A C 1
ATOM 987 O O . SER A 1 120 ? -4.246 -7.398 -14.905 1.00 84.06 120 SER A O 1
ATOM 989 N N . SER A 1 121 ? -3.017 -5.617 -15.509 1.00 73.50 121 S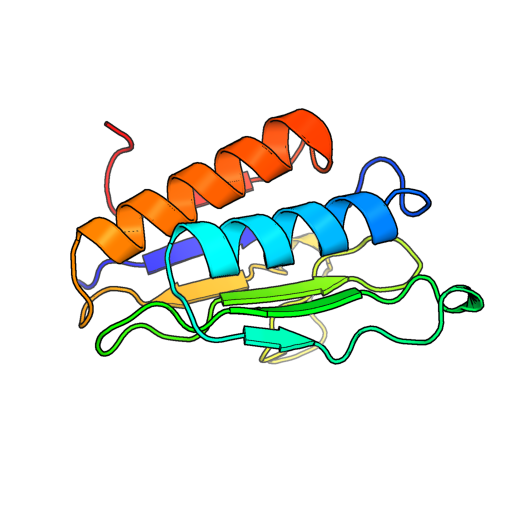ER A N 1
ATOM 990 C CA . SER A 1 121 ? -2.887 -6.027 -16.908 1.00 73.50 121 SER A CA 1
ATOM 991 C C . SER A 1 121 ? -1.954 -7.231 -17.116 1.00 73.50 121 SER A C 1
ATOM 993 O O . SER A 1 121 ? -1.828 -7.708 -18.247 1.00 73.50 121 SER A O 1
ATOM 995 N N . LEU A 1 122 ? -1.320 -7.747 -16.053 1.00 58.44 122 LEU A N 1
ATOM 996 C CA . LEU A 1 122 ? -0.562 -8.998 -16.052 1.00 58.44 122 LEU A CA 1
ATOM 997 C C . LEU A 1 122 ? -1.265 -10.051 -15.172 1.00 58.44 122 LEU A C 1
ATOM 999 O O . LEU A 1 122 ? -1.601 -9.751 -14.025 1.00 58.44 122 LEU A O 1
ATOM 1003 N N . PRO A 1 123 ? -1.472 -11.290 -15.664 1.00 44.81 123 PRO A N 1
ATOM 1004 C CA . PRO A 1 123 ? -2.062 -12.356 -14.862 1.00 44.81 123 PRO A CA 1
ATOM 1005 C C . PRO A 1 123 ? -1.155 -12.701 -13.674 1.00 44.81 123 PRO A C 1
ATOM 1007 O O . PRO A 1 123 ? 0.059 -12.844 -13.828 1.00 44.81 123 PRO A O 1
ATOM 1010 N N . ILE A 1 124 ? -1.760 -12.839 -12.492 1.00 47.25 124 ILE A N 1
ATOM 1011 C CA . ILE A 1 124 ? -1.098 -13.311 -11.271 1.00 47.25 124 ILE A CA 1
ATOM 1012 C C . ILE A 1 124 ? -0.637 -14.757 -11.525 1.00 47.25 124 ILE A C 1
ATOM 1014 O O . ILE A 1 124 ? -1.464 -15.600 -11.880 1.00 47.25 124 ILE A O 1
ATOM 1018 N N . LEU A 1 125 ? 0.668 -15.019 -11.395 1.00 39.44 125 LEU A N 1
ATOM 1019 C CA . LEU A 1 125 ? 1.254 -16.367 -11.454 1.00 39.44 125 LEU A CA 1
ATOM 1020 C C . LEU A 1 125 ? 0.942 -17.174 -10.187 1.00 39.44 125 LEU A C 1
ATOM 1022 O O . LEU A 1 125 ? 0.953 -16.576 -9.085 1.00 39.44 125 LEU A O 1
#

Nearest PDB structures (foldseek):
  2mtl-assembly1_A  TM=4.968E-01  e=5.597E-01  synthetic construct
  3c1m-assembly1_A  TM=4.835E-01  e=5.597E-01  Methanocaldococcus jannaschii
  3c1m-assembly1_D  TM=4.070E-01  e=1.111E+00  Methanocaldococcus jannaschii
  1vjh-assembly1_A  TM=3.671E-01  e=3.207E+00  Arabidopsis thaliana

Sequence (125 aa):
MGASIYYRGRLADPGRFQELRHDLLQFADRVKWEFLDLTGPDESQILEIILYPPGQCEPVFFLFDSEGRLHPAYQVDAGDEASWWCCVKTQYGPVEAHVRILELLRHIQQHYIPDLEVDSSLPIL

Radius of gyration: 13.8 Å; Cα contacts (8 Å, |Δi|>4): 216; chains: 1; bounding box: 34×32×41 Å

Mean predicted aligned error: 4.75 Å